Protein AF-A0A369CB46-F1 (afdb_monomer_lite)

Organism: NCBI:txid547122

Foldseek 3Di:
DDDPQQQAELVPDDPVVNVVLVVVVVVVVVPDDDDPDPVVVQVSSQVSQVVVSYHDDDPVPPPDPPPDD

Sequence (69 aa):
MNAAGKGEPWDDLAEDARLRLLEEYGHWLDALPPTCSLEEKNARFAAWLAARGVAWTPPALRPGKAEGR

pLDDT: mean 83.29, std 17.55, range [34.34, 97.0]

Radius of gyration: 14.27 Å; chains: 1; bounding box: 41×41×26 Å

Structure (mmCIF, N/CA/C/O backbone):
data_AF-A0A369CB46-F1
#
_entry.id   AF-A0A369CB46-F1
#
loop_
_atom_site.group_PDB
_atom_site.id
_atom_site.type_symbol
_atom_site.label_atom_id
_atom_site.label_alt_id
_atom_site.label_comp_id
_atom_site.label_asym_id
_atom_site.label_entity_id
_atom_site.label_seq_id
_atom_site.pdbx_PDB_ins_code
_atom_site.Cartn_x
_atom_site.Cartn_y
_atom_site.Cartn_z
_atom_site.occupancy
_atom_site.B_iso_or_equiv
_atom_site.auth_seq_id
_atom_site.auth_comp_id
_atom_site.auth_asym_id
_atom_site.auth_atom_id
_atom_site.pdbx_PDB_model_num
ATOM 1 N N . MET A 1 1 ? -28.712 0.488 -4.162 1.00 34.38 1 MET A N 1
ATOM 2 C CA . MET A 1 1 ? -28.186 1.560 -3.288 1.00 34.38 1 MET A CA 1
ATOM 3 C C . MET A 1 1 ? -26.946 1.023 -2.585 1.00 34.38 1 MET A C 1
ATOM 5 O O . MET A 1 1 ? -27.067 0.045 -1.868 1.00 34.38 1 MET A O 1
ATOM 9 N N . ASN A 1 2 ? -25.798 1.650 -2.872 1.00 34.34 2 ASN A N 1
ATOM 10 C CA . ASN A 1 2 ? -24.497 1.622 -2.180 1.00 34.34 2 ASN A CA 1
ATOM 11 C C . ASN A 1 2 ? -23.719 0.295 -2.078 1.00 34.34 2 ASN A C 1
ATOM 13 O O . ASN A 1 2 ? -23.808 -0.413 -1.084 1.00 34.34 2 ASN A O 1
ATOM 17 N N . ALA A 1 3 ? -22.832 0.056 -3.046 1.00 34.91 3 ALA A N 1
ATOM 18 C CA . ALA A 1 3 ? -21.680 -0.832 -2.881 1.00 34.91 3 ALA A CA 1
ATOM 19 C C . ALA A 1 3 ? -20.399 -0.107 -3.330 1.00 34.91 3 ALA A C 1
ATOM 21 O O . ALA A 1 3 ? -19.763 -0.470 -4.313 1.00 34.91 3 ALA A O 1
ATOM 22 N N . ALA A 1 4 ? -20.030 0.957 -2.612 1.00 45.97 4 ALA A N 1
ATOM 23 C CA . ALA A 1 4 ? -18.629 1.359 -2.546 1.00 45.97 4 ALA A CA 1
ATOM 24 C C . ALA A 1 4 ? -17.957 0.335 -1.622 1.00 45.97 4 ALA A C 1
ATOM 26 O O . ALA A 1 4 ? -18.118 0.419 -0.406 1.00 45.97 4 ALA A O 1
ATOM 27 N N . GLY A 1 5 ? -17.346 -0.703 -2.200 1.00 48.69 5 GLY A N 1
ATOM 28 C CA . GLY A 1 5 ? -16.716 -1.801 -1.465 1.00 48.69 5 GLY A CA 1
ATOM 29 C C . GLY A 1 5 ? -15.691 -1.265 -0.469 1.00 48.69 5 GLY A C 1
ATOM 30 O O . GLY A 1 5 ? -14.615 -0.820 -0.857 1.00 48.69 5 GLY A O 1
ATOM 31 N N . LYS A 1 6 ? -16.062 -1.245 0.812 1.00 63.44 6 LYS A N 1
ATOM 32 C CA . LYS A 1 6 ? -15.227 -0.752 1.904 1.00 63.44 6 LYS A CA 1
ATOM 33 C C . LYS A 1 6 ? -14.271 -1.858 2.325 1.00 63.44 6 LYS A C 1
ATOM 35 O O . LYS A 1 6 ? -14.645 -2.719 3.115 1.00 63.44 6 LYS A O 1
ATOM 40 N N . GLY A 1 7 ? -13.062 -1.835 1.780 1.00 74.19 7 GLY A N 1
ATOM 41 C CA . GLY A 1 7 ? -11.945 -2.485 2.452 1.00 74.19 7 GLY A CA 1
ATOM 42 C C . GLY A 1 7 ? -11.697 -1.858 3.829 1.00 74.19 7 GLY A C 1
ATOM 43 O O . GLY A 1 7 ? -12.070 -0.702 4.051 1.00 74.19 7 GLY A O 1
ATOM 44 N N . GLU A 1 8 ? -11.090 -2.609 4.745 1.00 89.62 8 GLU A N 1
ATOM 45 C CA . GLU A 1 8 ? -10.672 -2.095 6.052 1.00 89.62 8 GLU A CA 1
ATOM 46 C C . GLU A 1 8 ? -9.672 -0.941 5.851 1.00 89.62 8 GLU A C 1
ATOM 48 O O . GLU A 1 8 ? -8.740 -1.0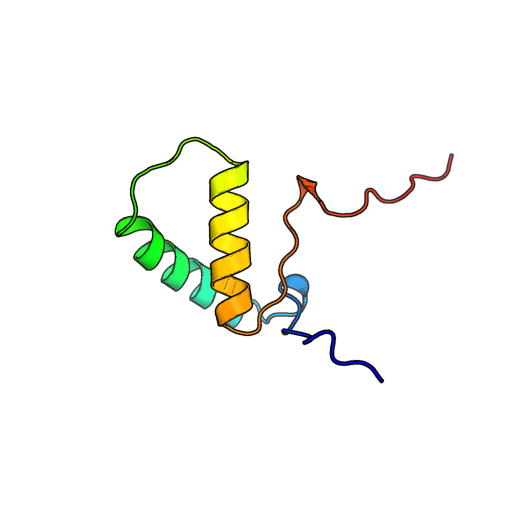78 5.049 1.00 89.62 8 GLU A O 1
ATOM 53 N N . PRO A 1 9 ? -9.864 0.226 6.492 1.00 91.25 9 PRO A N 1
ATOM 54 C CA . PRO A 1 9 ? -8.937 1.339 6.348 1.00 91.25 9 PRO A CA 1
ATOM 55 C C . PRO A 1 9 ? -7.549 0.966 6.860 1.00 91.25 9 PRO A C 1
ATOM 57 O O . PRO A 1 9 ? -7.401 0.473 7.974 1.00 91.25 9 PRO A O 1
ATOM 60 N N . TRP A 1 10 ? -6.517 1.270 6.074 1.00 90.75 10 TRP A N 1
ATOM 61 C CA . TRP A 1 10 ? -5.121 1.039 6.453 1.00 90.75 10 TRP A CA 1
ATOM 62 C C . TRP A 1 10 ? -4.777 1.609 7.831 1.00 90.75 10 TRP A C 1
ATOM 64 O O . TRP A 1 10 ? -4.046 0.989 8.597 1.00 90.75 10 TRP A O 1
ATOM 74 N N . ASP A 1 11 ? -5.295 2.799 8.138 1.00 89.69 11 ASP A N 1
ATOM 75 C CA . ASP A 1 11 ? -5.019 3.493 9.392 1.00 89.69 11 ASP A CA 1
ATOM 76 C C . ASP A 1 11 ? -5.690 2.830 10.608 1.00 89.69 11 ASP A C 1
ATOM 78 O O . ASP A 1 11 ? -5.165 2.978 11.712 1.00 89.69 11 ASP A O 1
ATOM 82 N N . ASP A 1 12 ? -6.738 2.027 10.396 1.00 92.25 12 ASP A N 1
ATOM 83 C CA . ASP A 1 12 ? -7.461 1.289 11.442 1.00 92.25 12 ASP A CA 1
ATOM 84 C C . ASP A 1 12 ? -6.900 -0.128 11.673 1.00 92.25 12 ASP A C 1
ATOM 86 O O . ASP A 1 12 ? -7.256 -0.784 12.651 1.00 92.25 12 ASP A O 1
ATOM 90 N N . LEU A 1 13 ? -5.990 -0.604 10.811 1.00 91.38 13 LEU A N 1
ATOM 91 C CA . LEU A 1 13 ? -5.344 -1.907 10.977 1.00 91.38 13 LEU A CA 1
ATOM 92 C C . LEU A 1 13 ? -4.520 -1.966 12.264 1.00 91.38 13 LEU A C 1
ATOM 94 O O . LEU A 1 13 ? -3.741 -1.051 12.551 1.00 91.38 13 LEU A O 1
ATOM 98 N N . ALA A 1 14 ? -4.593 -3.099 12.965 1.00 93.06 14 ALA A N 1
ATOM 99 C CA . ALA A 1 14 ? -3.658 -3.416 14.039 1.00 93.06 14 ALA A CA 1
ATOM 100 C C . ALA A 1 14 ? -2.205 -3.350 13.536 1.00 93.06 14 ALA A C 1
ATOM 102 O O . ALA A 1 14 ? -1.920 -3.671 12.378 1.00 93.06 14 ALA A O 1
ATOM 103 N N . GLU A 1 15 ? -1.285 -2.946 14.409 1.00 93.12 15 GLU A N 1
ATOM 104 C CA . GLU A 1 15 ? 0.124 -2.751 14.053 1.00 93.12 15 GLU A CA 1
ATOM 105 C C . GLU A 1 15 ? 0.751 -4.022 13.464 1.00 93.12 15 GLU A C 1
ATOM 107 O O . GLU A 1 15 ? 1.339 -3.960 12.385 1.00 93.12 15 GLU A O 1
ATOM 112 N N . ASP A 1 16 ? 0.524 -5.184 14.084 1.00 94.94 16 ASP A N 1
ATOM 113 C CA . ASP A 1 16 ? 1.017 -6.476 13.587 1.00 94.94 16 ASP A CA 1
ATOM 114 C C . ASP A 1 16 ? 0.479 -6.822 12.191 1.00 94.94 16 ASP A C 1
ATOM 116 O O . ASP A 1 16 ? 1.205 -7.325 11.333 1.00 94.94 16 ASP A O 1
ATOM 120 N N . ALA A 1 17 ? -0.800 -6.527 11.932 1.00 93.25 17 ALA A N 1
ATOM 121 C CA . ALA A 1 17 ? -1.420 -6.783 10.634 1.00 93.25 17 ALA A CA 1
ATOM 122 C C . ALA A 1 17 ? -0.814 -5.881 9.551 1.00 93.25 17 ALA A C 1
ATOM 124 O O . ALA A 1 17 ? -0.537 -6.317 8.432 1.00 93.25 17 ALA A O 1
ATOM 125 N N . ARG A 1 18 ? -0.560 -4.622 9.908 1.00 94.88 18 ARG A N 1
ATOM 126 C CA . ARG A 1 18 ? 0.076 -3.636 9.041 1.00 94.88 18 ARG A CA 1
ATOM 127 C C . ARG A 1 18 ? 1.522 -4.017 8.731 1.00 94.88 18 ARG A C 1
ATOM 129 O O . ARG A 1 18 ? 1.921 -3.951 7.571 1.00 94.88 18 ARG A O 1
ATOM 136 N N . LEU A 1 19 ? 2.278 -4.451 9.741 1.00 95.94 19 LEU A N 1
ATOM 137 C CA . LEU A 1 19 ? 3.658 -4.913 9.593 1.00 95.94 19 LEU A CA 1
ATOM 138 C C . LEU A 1 19 ? 3.733 -6.106 8.639 1.00 95.94 19 LEU A C 1
ATOM 140 O O . LEU A 1 19 ? 4.463 -6.048 7.651 1.00 95.94 19 LEU A O 1
ATOM 144 N N . ARG A 1 20 ? 2.886 -7.115 8.856 1.00 95.88 20 ARG A N 1
ATOM 145 C CA . ARG A 1 20 ? 2.822 -8.293 7.989 1.00 95.88 20 ARG A CA 1
ATOM 146 C C . ARG A 1 20 ? 2.531 -7.931 6.530 1.00 95.88 20 ARG A C 1
ATOM 148 O O . ARG A 1 20 ? 3.173 -8.449 5.621 1.00 95.88 20 ARG A O 1
ATOM 155 N N . LEU A 1 21 ? 1.597 -7.007 6.291 1.00 95.56 21 LEU A N 1
ATOM 156 C CA . LEU A 1 21 ? 1.305 -6.523 4.939 1.00 95.56 21 LEU A CA 1
ATOM 157 C C . LEU A 1 21 ? 2.503 -5.806 4.302 1.00 95.56 21 LEU A C 1
ATOM 159 O O . LEU A 1 21 ? 2.714 -5.950 3.099 1.00 95.56 21 LEU A O 1
ATOM 163 N N . LEU A 1 22 ? 3.292 -5.052 5.075 1.00 94.94 22 LEU A N 1
ATOM 164 C CA . LEU A 1 22 ? 4.511 -4.407 4.573 1.00 94.94 22 LEU A CA 1
ATOM 165 C C . LEU A 1 22 ? 5.590 -5.431 4.209 1.00 94.94 22 LEU A C 1
ATOM 167 O O . LEU A 1 22 ? 6.228 -5.280 3.167 1.00 94.94 22 LEU A O 1
ATOM 171 N N . GLU A 1 23 ? 5.769 -6.473 5.021 1.00 97.00 23 GLU A N 1
ATOM 172 C CA . GLU A 1 23 ? 6.708 -7.567 4.741 1.00 97.00 23 GLU A CA 1
ATOM 173 C C . GLU A 1 23 ? 6.316 -8.315 3.457 1.00 97.00 23 GLU A C 1
ATOM 175 O O . GLU A 1 23 ? 7.126 -8.461 2.538 1.00 97.00 23 GLU A O 1
ATOM 180 N N . GLU A 1 24 ? 5.044 -8.709 3.335 1.00 96.19 24 GLU A N 1
ATOM 181 C CA . GLU A 1 24 ? 4.522 -9.374 2.134 1.00 96.19 24 GLU A CA 1
ATOM 182 C C . GLU A 1 24 ? 4.614 -8.481 0.885 1.00 96.19 24 GLU A C 1
ATOM 184 O O . GLU A 1 24 ? 4.924 -8.963 -0.210 1.00 96.19 24 GLU A O 1
ATOM 189 N N . TYR A 1 25 ? 4.374 -7.175 1.033 1.00 95.00 25 TYR A N 1
ATOM 190 C CA . TYR A 1 25 ? 4.541 -6.217 -0.057 1.00 95.00 25 TYR A CA 1
ATOM 191 C C . TYR A 1 25 ? 6.007 -6.083 -0.488 1.00 95.00 25 TYR A C 1
ATOM 193 O O . TYR A 1 25 ? 6.274 -5.988 -1.686 1.00 95.00 25 TYR A O 1
ATOM 201 N N . GLY A 1 26 ? 6.954 -6.127 0.455 1.00 93.31 26 GLY A N 1
ATOM 202 C CA . GLY A 1 26 ? 8.391 -6.135 0.172 1.00 93.31 26 GLY A CA 1
ATOM 203 C C . GLY A 1 26 ? 8.797 -7.316 -0.709 1.00 93.31 26 GLY A C 1
ATOM 204 O O . GLY A 1 26 ? 9.362 -7.115 -1.782 1.00 93.31 26 GLY A O 1
ATOM 205 N N . HIS A 1 27 ? 8.390 -8.530 -0.333 1.00 94.75 27 HIS A N 1
ATOM 206 C CA . HIS A 1 27 ? 8.646 -9.731 -1.136 1.00 94.75 27 HIS A CA 1
ATOM 207 C C . HIS A 1 27 ? 8.021 -9.667 -2.534 1.00 94.75 27 HIS A C 1
ATOM 209 O O . HIS A 1 27 ? 8.595 -10.156 -3.506 1.00 94.75 27 HIS A O 1
ATOM 215 N N . TRP A 1 28 ? 6.838 -9.061 -2.655 1.00 93.94 28 TRP A N 1
ATOM 216 C CA . TRP A 1 28 ? 6.204 -8.846 -3.954 1.00 93.94 28 TRP A CA 1
ATOM 217 C C . TRP A 1 28 ? 6.953 -7.806 -4.803 1.00 93.94 28 TRP A C 1
ATOM 219 O O . TRP A 1 28 ? 7.075 -7.984 -6.015 1.00 93.94 28 TRP A O 1
ATOM 229 N N . LEU A 1 29 ? 7.479 -6.746 -4.183 1.00 91.44 29 LEU A N 1
ATOM 230 C CA . LEU A 1 29 ? 8.275 -5.722 -4.863 1.00 91.44 29 LEU A CA 1
ATOM 231 C C . LEU A 1 29 ? 9.594 -6.266 -5.417 1.00 91.44 29 LEU A C 1
ATOM 233 O O . LEU A 1 29 ? 9.977 -5.855 -6.511 1.00 91.44 29 LEU A O 1
ATOM 237 N N . ASP A 1 30 ? 10.252 -7.191 -4.714 1.00 92.00 30 ASP A N 1
ATOM 238 C CA . ASP A 1 30 ? 11.508 -7.812 -5.166 1.00 92.00 30 ASP A CA 1
ATOM 239 C C . ASP A 1 30 ? 11.360 -8.555 -6.507 1.00 92.00 30 ASP A C 1
ATOM 241 O O . ASP A 1 30 ? 12.328 -8.714 -7.251 1.00 92.00 30 ASP A O 1
ATOM 245 N N . ALA A 1 31 ? 10.142 -8.986 -6.848 1.00 91.62 31 ALA A N 1
ATOM 246 C CA . ALA A 1 31 ? 9.840 -9.657 -8.111 1.00 91.62 31 ALA A CA 1
ATOM 247 C C . ALA A 1 31 ? 9.523 -8.692 -9.271 1.00 91.62 31 ALA A C 1
ATOM 249 O O . ALA A 1 31 ? 9.316 -9.140 -10.402 1.00 91.62 31 ALA A O 1
ATOM 250 N N . LEU A 1 32 ? 9.447 -7.380 -9.020 1.00 89.69 32 LEU A N 1
ATOM 251 C CA . LEU A 1 32 ? 9.050 -6.387 -10.016 1.00 89.69 32 LEU A CA 1
ATOM 252 C C . LEU A 1 32 ? 10.231 -5.577 -10.558 1.00 89.69 32 LEU A C 1
ATOM 254 O O . LEU A 1 32 ? 11.224 -5.363 -9.864 1.00 89.69 32 LEU A O 1
ATOM 258 N N . PRO A 1 33 ? 10.102 -5.019 -11.777 1.00 91.19 33 PRO A N 1
ATOM 259 C CA . PRO A 1 33 ? 11.058 -4.047 -12.277 1.00 91.19 33 PRO A CA 1
ATOM 260 C C . PRO A 1 33 ? 11.192 -2.853 -11.317 1.00 91.19 33 PRO A C 1
ATOM 262 O O . PRO A 1 33 ? 10.165 -2.298 -10.878 1.00 91.19 33 PRO A O 1
ATOM 265 N N . PRO A 1 34 ? 12.431 -2.415 -11.025 1.00 89.06 34 PRO A N 1
ATOM 266 C CA . PRO A 1 34 ? 12.658 -1.260 -10.177 1.00 89.06 34 PRO A CA 1
ATOM 267 C C . PRO A 1 34 ? 12.089 -0.011 -10.846 1.00 89.06 34 PRO A C 1
ATOM 269 O O . PRO A 1 34 ? 12.205 0.189 -12.054 1.00 89.06 34 PRO A O 1
ATOM 272 N N . THR A 1 35 ? 11.481 0.853 -10.041 1.00 91.25 35 THR A N 1
ATOM 273 C CA . THR A 1 35 ? 10.984 2.154 -10.486 1.00 91.25 35 THR A CA 1
ATOM 274 C C . THR A 1 35 ? 11.456 3.237 -9.530 1.00 91.25 35 THR A C 1
ATOM 276 O O . THR A 1 35 ? 11.445 3.068 -8.305 1.00 91.25 35 THR A O 1
ATOM 279 N N . CYS A 1 36 ? 11.882 4.365 -10.090 1.00 90.56 36 CYS A N 1
ATOM 280 C CA . CYS A 1 36 ? 12.186 5.570 -9.322 1.00 90.56 36 CYS A CA 1
ATOM 281 C C . CYS A 1 36 ? 10.954 6.470 -9.151 1.00 90.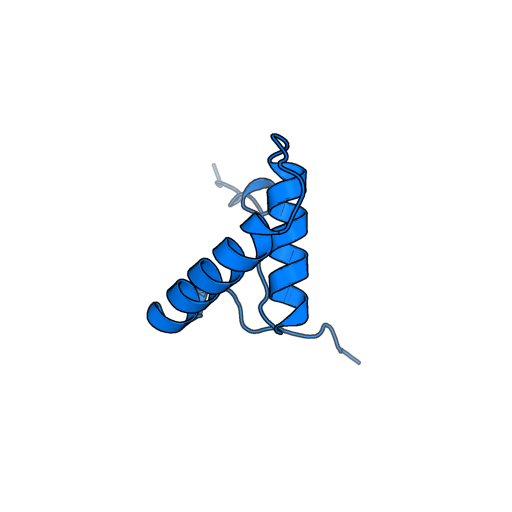56 36 CYS A C 1
ATOM 283 O O . CYS A 1 36 ? 11.000 7.397 -8.346 1.00 90.56 36 CYS A O 1
ATOM 285 N N . SER A 1 37 ? 9.851 6.202 -9.861 1.00 92.31 37 SER A N 1
ATOM 286 C CA . SER A 1 37 ? 8.642 7.021 -9.772 1.00 92.31 37 SER A CA 1
ATOM 287 C C . SER A 1 37 ? 7.890 6.744 -8.473 1.00 92.31 37 SER A C 1
ATOM 289 O O . SER A 1 37 ? 7.460 5.620 -8.204 1.00 92.31 37 SER A O 1
ATOM 291 N N . LEU A 1 38 ? 7.713 7.784 -7.660 1.00 89.50 38 LEU A N 1
ATOM 292 C CA . LEU A 1 38 ? 6.940 7.696 -6.424 1.00 89.50 38 LEU A CA 1
ATOM 293 C C . LEU A 1 38 ? 5.449 7.459 -6.702 1.00 89.50 38 LEU A C 1
ATOM 295 O O . LEU A 1 38 ? 4.809 6.693 -5.985 1.00 89.50 38 LEU A O 1
ATOM 299 N N . GLU A 1 39 ? 4.902 8.075 -7.751 1.00 89.94 39 GLU A N 1
ATOM 300 C CA . GLU A 1 39 ? 3.510 7.870 -8.167 1.00 89.94 39 GLU A CA 1
ATOM 301 C C . GLU A 1 39 ? 3.250 6.408 -8.520 1.00 89.94 39 GLU A C 1
ATOM 303 O O . GLU A 1 39 ? 2.259 5.829 -8.078 1.00 89.94 39 GLU A O 1
ATOM 308 N N . GLU A 1 40 ? 4.181 5.777 -9.235 1.00 91.81 40 GLU A N 1
ATOM 309 C CA . GLU A 1 40 ? 4.053 4.370 -9.591 1.00 91.81 40 GLU A CA 1
ATOM 310 C C . GLU A 1 40 ? 4.153 3.453 -8.364 1.00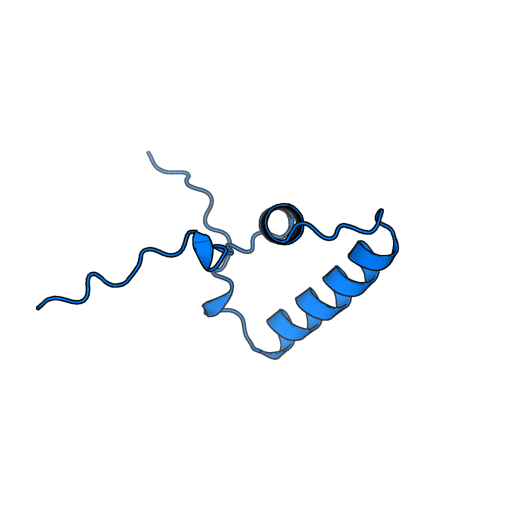 91.81 40 GLU A C 1
ATOM 312 O O . GLU A 1 40 ? 3.361 2.519 -8.231 1.00 91.81 40 GLU A O 1
ATOM 317 N N . LYS A 1 41 ? 5.062 3.744 -7.422 1.00 91.38 41 LYS A N 1
ATOM 318 C CA . LYS A 1 41 ? 5.134 3.019 -6.139 1.00 91.38 41 LYS A CA 1
ATOM 319 C C . LYS A 1 41 ? 3.820 3.116 -5.364 1.00 91.38 41 LYS A C 1
ATOM 321 O O . LYS A 1 41 ? 3.338 2.106 -4.855 1.00 91.38 41 LYS A O 1
ATOM 326 N N . ASN A 1 42 ? 3.227 4.307 -5.314 1.00 92.81 42 ASN A N 1
ATOM 327 C CA . ASN A 1 42 ? 1.949 4.544 -4.648 1.00 92.81 42 ASN A CA 1
ATOM 328 C C . ASN A 1 42 ? 0.801 3.795 -5.339 1.00 92.81 42 ASN A C 1
ATOM 330 O O . ASN A 1 42 ? -0.003 3.158 -4.663 1.00 92.81 42 ASN A O 1
ATOM 334 N N . ALA A 1 43 ? 0.737 3.828 -6.672 1.00 92.00 43 ALA A N 1
ATOM 335 C CA . ALA A 1 43 ? -0.286 3.114 -7.432 1.00 92.00 43 ALA A CA 1
ATOM 336 C C . ALA A 1 43 ? -0.183 1.592 -7.241 1.00 92.00 43 ALA A C 1
ATOM 338 O O . ALA A 1 43 ? -1.196 0.934 -6.998 1.00 92.00 43 ALA A O 1
ATOM 339 N N . ARG A 1 44 ? 1.040 1.040 -7.281 1.00 93.62 44 ARG A N 1
ATOM 340 C CA . ARG A 1 44 ? 1.303 -0.384 -7.018 1.00 93.62 44 ARG A CA 1
ATOM 341 C C . AR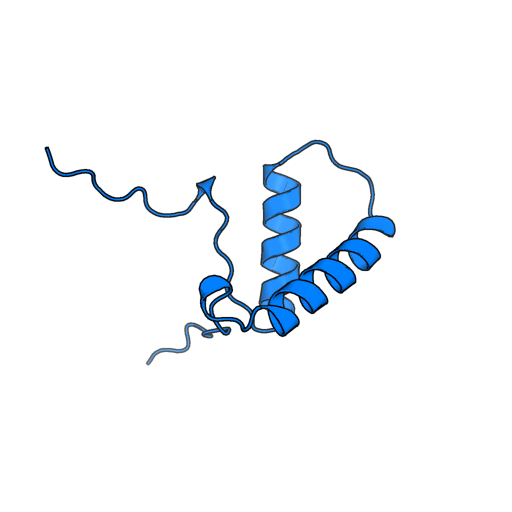G A 1 44 ? 0.848 -0.787 -5.618 1.00 93.62 44 ARG A C 1
ATOM 343 O O . ARG A 1 44 ? 0.135 -1.777 -5.485 1.00 93.62 44 ARG A O 1
ATOM 350 N N . PHE A 1 45 ? 1.194 -0.001 -4.601 1.00 94.06 45 PHE A N 1
ATOM 351 C CA . PHE A 1 45 ? 0.807 -0.288 -3.221 1.00 94.06 45 PHE A CA 1
ATOM 352 C C . PHE A 1 45 ? -0.710 -0.220 -3.014 1.00 94.06 45 PHE A C 1
ATOM 354 O O . PHE A 1 45 ? -1.300 -1.150 -2.466 1.00 94.06 45 PHE A O 1
ATOM 361 N N . ALA A 1 46 ? -1.360 0.830 -3.525 1.00 92.31 46 ALA A N 1
ATOM 362 C CA . ALA A 1 46 ? -2.810 0.991 -3.440 1.00 92.31 46 ALA A CA 1
ATOM 363 C C . ALA A 1 46 ? -3.557 -0.173 -4.109 1.00 92.31 46 ALA A C 1
ATOM 365 O O . ALA A 1 46 ? -4.474 -0.741 -3.519 1.00 92.31 46 ALA A O 1
ATOM 366 N N . ALA A 1 47 ? -3.142 -0.564 -5.318 1.00 92.50 47 ALA A N 1
ATOM 367 C CA . ALA A 1 47 ? -3.745 -1.682 -6.039 1.00 92.50 47 ALA A CA 1
ATOM 368 C C . ALA A 1 47 ? -3.520 -3.021 -5.316 1.00 92.50 47 ALA A C 1
ATOM 370 O O . ALA A 1 47 ? -4.438 -3.836 -5.206 1.00 92.50 47 ALA A O 1
ATOM 371 N N . TRP A 1 48 ? -2.313 -3.232 -4.785 1.00 94.88 48 TRP A N 1
ATOM 372 C CA . TRP A 1 48 ? -1.956 -4.442 -4.049 1.00 94.88 48 TRP A CA 1
ATOM 373 C C . TRP A 1 48 ? -2.764 -4.600 -2.751 1.00 94.88 48 TRP A C 1
ATOM 375 O O . TRP A 1 48 ? -3.206 -5.711 -2.440 1.00 94.88 48 TRP A O 1
ATOM 385 N N . LEU A 1 49 ? -3.005 -3.502 -2.027 1.00 94.62 49 LEU A N 1
ATOM 386 C CA . LEU A 1 49 ? -3.849 -3.476 -0.828 1.00 94.62 49 LEU A CA 1
ATOM 387 C C . LEU A 1 49 ? -5.337 -3.633 -1.154 1.00 94.62 49 LEU A C 1
ATOM 389 O O . LEU A 1 49 ? -6.031 -4.403 -0.488 1.00 94.62 49 LEU A O 1
ATOM 393 N N . ALA A 1 50 ? -5.825 -2.985 -2.214 1.00 93.00 50 ALA A N 1
ATOM 394 C CA . ALA A 1 50 ? -7.223 -3.089 -2.626 1.00 93.00 50 ALA A CA 1
ATOM 395 C C . ALA A 1 50 ? -7.614 -4.535 -2.974 1.00 93.00 50 ALA A C 1
ATOM 397 O O . ALA A 1 50 ? -8.690 -4.993 -2.590 1.00 93.00 50 ALA A O 1
ATOM 398 N N . ALA A 1 51 ? -6.713 -5.290 -3.616 1.00 92.19 51 ALA A N 1
ATOM 399 C CA . ALA A 1 51 ? -6.906 -6.717 -3.892 1.00 92.19 51 ALA A CA 1
ATOM 400 C C . ALA A 1 51 ? -7.041 -7.579 -2.618 1.00 92.19 51 ALA A C 1
ATOM 402 O O . ALA A 1 51 ? -7.566 -8.689 -2.680 1.00 92.19 51 ALA A O 1
ATOM 403 N N . ARG A 1 52 ? -6.585 -7.069 -1.468 1.00 92.94 52 ARG A N 1
ATOM 404 C CA . ARG A 1 52 ? -6.662 -7.708 -0.143 1.00 92.94 52 ARG A CA 1
ATOM 405 C C . ARG A 1 52 ? -7.778 -7.135 0.727 1.00 92.94 52 ARG A C 1
ATOM 407 O O . ARG A 1 52 ?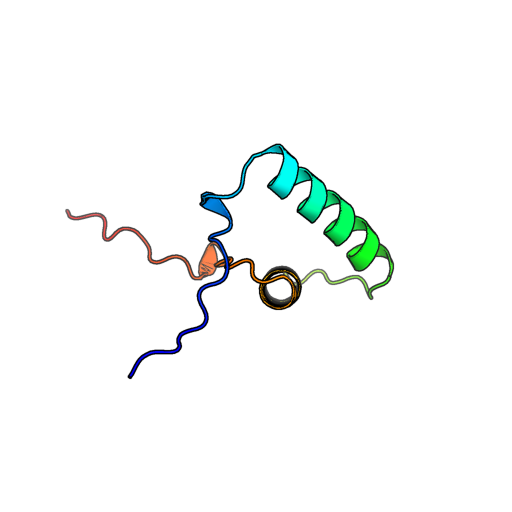 -7.860 -7.463 1.904 1.00 92.94 52 ARG A O 1
ATOM 414 N N . GLY A 1 53 ? -8.632 -6.280 0.164 1.00 93.12 53 GLY A N 1
ATOM 415 C CA . GLY A 1 53 ? -9.707 -5.640 0.913 1.00 93.12 53 GLY A CA 1
ATOM 416 C C . GLY A 1 53 ? -9.201 -4.615 1.923 1.00 93.12 53 GLY A C 1
ATOM 417 O O . GLY A 1 53 ? -9.866 -4.397 2.927 1.00 93.12 53 GLY A O 1
ATOM 418 N N . VAL A 1 54 ? -8.053 -3.982 1.667 1.00 93.25 54 VAL A N 1
ATOM 419 C CA . VAL A 1 54 ? -7.524 -2.890 2.492 1.00 93.25 54 VAL A CA 1
ATOM 420 C C . VAL A 1 54 ? -7.583 -1.589 1.702 1.00 93.25 54 VAL A C 1
ATOM 422 O O . VAL A 1 54 ? -7.097 -1.502 0.572 1.00 93.25 54 VAL A O 1
ATOM 425 N N . ALA A 1 55 ? -8.187 -0.565 2.294 1.00 91.94 55 ALA A N 1
ATOM 426 C CA . ALA A 1 55 ? -8.293 0.756 1.695 1.00 91.94 55 ALA A CA 1
ATOM 427 C C . ALA A 1 55 ? -7.106 1.629 2.126 1.00 91.94 55 ALA A C 1
ATOM 429 O O . ALA A 1 55 ? -6.932 1.918 3.309 1.00 91.94 55 ALA A O 1
ATOM 430 N N . TRP A 1 56 ? -6.309 2.090 1.161 1.00 91.81 56 TRP A N 1
ATOM 431 C CA . TRP A 1 56 ? -5.197 3.008 1.404 1.00 91.81 56 TRP A CA 1
ATOM 432 C C . TRP A 1 56 ? -5.212 4.167 0.415 1.00 91.81 56 TRP A C 1
ATOM 434 O O . TRP A 1 56 ? -5.319 3.968 -0.795 1.00 91.81 56 TRP A O 1
ATOM 444 N N . THR A 1 57 ? -5.058 5.380 0.945 1.00 87.00 57 THR A N 1
ATOM 445 C CA . THR A 1 57 ? -4.954 6.602 0.146 1.00 87.00 57 THR A CA 1
ATOM 446 C C . THR A 1 57 ? -3.525 7.137 0.215 1.00 87.00 57 THR A C 1
ATOM 448 O O . THR A 1 57 ? -3.039 7.427 1.323 1.00 87.00 57 THR A O 1
ATOM 451 N N . PRO A 1 58 ? -2.853 7.324 -0.938 1.00 86.00 58 PRO A N 1
ATOM 452 C CA . PRO A 1 58 ? -1.510 7.877 -0.960 1.00 86.00 58 PRO A CA 1
ATOM 453 C C . PRO A 1 58 ? -1.492 9.287 -0.368 1.00 86.00 58 PRO A C 1
ATOM 455 O O . PRO A 1 58 ? -2.425 10.054 -0.610 1.00 86.00 58 PRO A O 1
ATOM 458 N N . PRO A 1 59 ? -0.430 9.670 0.366 1.00 81.00 59 PRO A N 1
ATOM 459 C CA . PRO A 1 59 ? -0.339 10.977 1.017 1.00 81.00 59 PRO A CA 1
ATOM 460 C C . PRO A 1 59 ? -0.600 12.164 0.085 1.00 81.00 59 PRO A C 1
ATOM 462 O O . PRO A 1 59 ? -1.272 13.106 0.485 1.00 81.00 59 PRO A O 1
ATOM 465 N N . ALA A 1 60 ? -0.144 12.084 -1.168 1.00 78.06 60 ALA A N 1
ATOM 466 C CA . ALA A 1 60 ? -0.349 13.121 -2.181 1.00 78.06 60 ALA A CA 1
ATOM 467 C C . ALA A 1 60 ? -1.826 13.342 -2.570 1.00 78.06 60 ALA A C 1
ATOM 469 O O . ALA A 1 60 ? -2.164 14.400 -3.086 1.00 78.06 60 ALA A O 1
ATOM 470 N N . LEU A 1 61 ? -2.696 12.354 -2.330 1.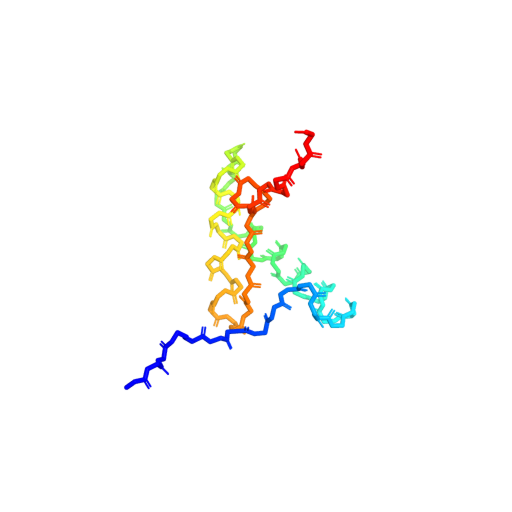00 77.38 61 LEU A N 1
ATOM 471 C CA . LEU A 1 61 ? -4.136 12.416 -2.612 1.00 77.38 61 LEU A CA 1
ATOM 472 C C . LEU A 1 61 ? -4.982 12.532 -1.341 1.00 77.38 61 LEU A C 1
ATOM 474 O O . LEU A 1 61 ? -6.212 12.546 -1.420 1.00 77.38 61 LEU A O 1
ATOM 478 N N . ARG A 1 62 ? -4.358 12.588 -0.157 1.00 77.31 62 ARG A N 1
ATOM 479 C CA . ARG A 1 62 ? -5.108 12.836 1.074 1.00 77.31 62 ARG A CA 1
ATOM 480 C C . ARG A 1 62 ? -5.646 14.263 1.005 1.00 77.31 62 ARG A C 1
ATOM 482 O O . ARG A 1 62 ? -4.885 15.167 0.659 1.00 77.31 62 ARG A O 1
ATOM 489 N N . PRO A 1 63 ? -6.929 14.489 1.325 1.00 70.81 63 PRO A N 1
ATOM 490 C CA . PRO A 1 63 ? -7.442 15.843 1.397 1.00 70.81 63 PRO A CA 1
ATOM 491 C C . PRO A 1 63 ? -6.584 16.603 2.407 1.00 70.81 63 PRO A C 1
ATOM 493 O O . PRO A 1 63 ? -6.473 16.197 3.568 1.00 70.81 63 PRO A O 1
ATOM 496 N N . GLY A 1 64 ? -5.935 17.677 1.953 1.00 64.19 64 GLY A N 1
ATOM 497 C CA . GLY A 1 64 ? -5.301 18.612 2.865 1.00 64.19 64 GLY A CA 1
ATOM 498 C C . GLY A 1 64 ? -6.375 19.045 3.848 1.00 64.19 64 GLY A C 1
ATOM 499 O O . GLY A 1 64 ? -7.467 19.427 3.420 1.00 64.19 64 GLY A O 1
ATOM 500 N N . LYS A 1 65 ? -6.114 18.937 5.158 1.00 51.19 65 LYS A N 1
ATOM 501 C CA . LYS A 1 65 ? -6.951 19.649 6.123 1.00 51.19 65 LYS A CA 1
ATOM 502 C C . LYS A 1 65 ? -7.050 21.070 5.585 1.00 51.19 65 LYS A C 1
ATOM 504 O O . LYS A 1 65 ? -6.018 21.703 5.380 1.00 51.19 65 LYS A O 1
ATOM 509 N N . ALA A 1 66 ? -8.262 21.529 5.292 1.00 48.91 66 ALA A N 1
ATOM 510 C CA . ALA A 1 66 ? -8.506 22.942 5.115 1.00 48.91 66 ALA A CA 1
ATOM 511 C C . ALA A 1 66 ? -8.053 23.587 6.427 1.00 48.91 66 ALA A C 1
ATOM 513 O O . ALA A 1 66 ? -8.740 23.497 7.444 1.00 48.91 66 ALA A O 1
ATOM 514 N N . GLU A 1 67 ? -6.824 24.096 6.440 1.00 49.00 67 GLU A N 1
ATOM 515 C CA . GLU A 1 67 ? -6.297 24.881 7.536 1.00 49.00 67 GLU A CA 1
ATOM 516 C C . GLU A 1 67 ? -7.067 26.191 7.477 1.00 49.00 67 GLU A C 1
ATOM 518 O O . GLU A 1 67 ? -6.761 27.087 6.693 1.00 49.00 67 GLU A O 1
ATOM 523 N N . GLY A 1 68 ? -8.178 26.217 8.215 1.00 52.22 68 GLY A N 1
ATOM 524 C CA . GLY A 1 68 ? -8.958 27.416 8.432 1.00 52.22 68 GLY A CA 1
ATOM 525 C C . GLY A 1 68 ? -8.046 28.471 9.039 1.00 52.22 68 GLY A C 1
ATOM 526 O O . GLY A 1 68 ? -7.556 28.302 10.156 1.00 52.22 68 GLY A O 1
ATOM 527 N N . ARG A 1 69 ? -7.817 29.536 8.278 1.00 44.47 69 ARG A N 1
ATOM 528 C CA . ARG A 1 69 ? -7.345 30.822 8.772 1.00 44.47 69 ARG A CA 1
ATOM 529 C C . ARG A 1 69 ? -8.415 31.855 8.467 1.00 44.47 69 ARG A C 1
ATOM 531 O O . ARG A 1 69 ? -8.936 31.820 7.330 1.00 44.47 69 ARG A O 1
#

Secondary structure (DSSP, 8-state):
------PEEGGGS-HHHHHHHHHHHHHHHHTS-----HHHHHHHHHHHHHTTTEE---GGGSPPP----